Protein AF-U7VBJ6-F1 (afdb_monomer)

InterPro domains:
  IPR001387 Cro/C1-type, helix-turn-helix domain [PF12844] (26-86)
  IPR001387 Cro/C1-type, helix-turn-helix domain [PS50943] (29-84)
  IPR001387 Cro/C1-type, helix-turn-helix domain [SM00530] (28-84)
  IPR001387 Cro/C1-type, helix-turn-helix domain [cd00093] (26-84)
  IPR010982 Lambda repressor-like, DNA-binding domain superfamily [G3DSA:1.10.260.40] (17-87)
  IPR010982 Lambda repressor-like, DNA-binding domain superfamily [SSF47413] (19-86)

Radius of gyration: 24.54 Å; Cα contacts (8 Å, |Δi|>4): 117; chains: 1; bounding box: 56×28×66 Å

Organism: NCBI:txid1319815

Nearest PDB structures (foldseek):
  3zkc-assembly1_B  TM=9.328E-01  e=2.251E-03  Bacillus subtilis subsp. subtilis str. 168
  7t5u-assembly1_A  TM=9.089E-01  e=3.665E-03  Escherichia coli
  3qq6-assembly1_A  TM=9.515E-01  e=5.355E-03  Bacillus subtilis
  1b0n-assembly1_A  TM=5.766E-01  e=1.422E-04  Bacillus subtilis
  2bno-assembly1_A-2  TM=7.715E-01  e=1.670E-02  Streptomyces wedmorensis

Secondary structure (DSSP, 8-state):
--HHHHHHHHHHHHT---HHHHHHHHHHHHHHHHHTT--HHHHHHHHT--HHHHHHHHTT--SS--HHHHHHHHHHTTS-HHHHHHHTTSS-GGGG-GGGS---S----HHHHHHHHHHH-TT--HHHHHHHHHHHHT--HHHHHHHHHHHHHHHH--

Foldseek 3Di:
DDPVVVVVVVLVVVQWFDQQLLQVLLCVLVVLCVVVVHDLVRLCVQLVHPSVCNVCSNRSNPGHDDLSSLCSSCVVSVHDSVVSCCSRVVDDPLNVPPVPPPCPVPPQDLVRVLVVCCVVPVPQDPVNSVVVVVCVVVDDPVVVVVVVVVVVVVVVPD

pLDDT: mean 79.39, std 17.39, range [44.38, 98.31]

Solvent-accessible surface area (backbone atoms only — not comparable to full-atom values): 9123 Å² total; per-residue (Å²): 133,56,70,69,61,51,52,52,54,54,27,57,77,68,62,37,44,55,64,68,35,26,39,53,46,6,51,52,53,49,51,49,37,56,77,67,76,48,51,72,63,58,52,17,61,76,51,72,45,58,54,68,57,53,49,28,37,46,67,25,68,45,49,65,75,56,69,72,58,47,46,40,46,19,62,74,64,73,46,66,42,64,62,61,30,38,48,56,69,74,38,56,80,64,73,71,40,82,87,50,58,74,74,76,65,70,83,63,51,72,71,51,50,48,53,52,50,41,72,78,36,89,82,62,50,72,67,58,53,51,51,50,52,58,51,56,79,73,50,57,80,74,55,52,58,55,48,52,53,50,52,52,52,60,66,68,70,116

Sequence (158 aa):
MNLKKYEELVYEQNFETPQENRIELGNYIKKLRISQDISLTQLADLAKINISDLHKIEHGTKIKINPFQLKKLAKLLNVDYKSLYRIVNFLDEEDFNNDNLISVEKLYTANEVEKILSSFYLKITPENIKLLLHVLDNSSERTLDELFSFLQYLKTKK

Mean predicted aligned error: 15.1 Å

Structure (mmCIF, N/CA/C/O backbone):
data_AF-U7VBJ6-F1
#
_entry.id   AF-U7VBJ6-F1
#
loop_
_atom_site.group_PDB
_atom_site.id
_atom_site.type_symbol
_atom_site.label_atom_id
_atom_site.label_alt_id
_atom_site.label_comp_id
_atom_site.label_asym_id
_atom_site.label_entity_id
_atom_site.label_seq_id
_atom_site.pdbx_PDB_ins_code
_atom_site.Cartn_x
_atom_site.Cartn_y
_atom_site.Cartn_z
_atom_site.occupancy
_atom_site.B_iso_or_equiv
_atom_site.auth_seq_id
_atom_site.auth_comp_id
_atom_site.auth_asym_id
_atom_site.auth_atom_id
_atom_site.pdbx_PDB_model_num
ATOM 1 N N . MET A 1 1 ? 27.565 4.095 11.863 1.00 58.03 1 MET A N 1
ATOM 2 C CA . MET A 1 1 ? 26.378 3.982 10.986 1.00 58.03 1 MET A CA 1
ATOM 3 C C . MET A 1 1 ? 26.873 3.563 9.608 1.00 58.03 1 MET A C 1
ATOM 5 O O . MET A 1 1 ? 27.838 4.159 9.154 1.00 58.03 1 MET A O 1
ATOM 9 N N . ASN A 1 2 ? 26.333 2.497 9.008 1.00 85.50 2 ASN A N 1
ATOM 10 C CA . ASN A 1 2 ? 26.719 2.072 7.650 1.00 85.50 2 ASN A CA 1
ATOM 11 C C . ASN A 1 2 ? 26.112 3.048 6.619 1.00 85.50 2 ASN A C 1
ATOM 13 O O . ASN A 1 2 ? 25.044 3.599 6.885 1.00 85.50 2 ASN A O 1
ATOM 17 N N . LEU A 1 3 ? 26.780 3.242 5.477 1.00 78.06 3 LEU A N 1
ATOM 18 C CA . LEU A 1 3 ? 26.312 4.015 4.322 1.00 78.06 3 LEU A CA 1
ATOM 19 C C . LEU A 1 3 ? 24.842 3.730 3.976 1.00 78.06 3 LEU A C 1
ATOM 21 O O . LEU A 1 3 ? 24.067 4.671 3.871 1.00 78.06 3 LEU A O 1
ATOM 25 N N . LYS A 1 4 ? 24.431 2.455 3.942 1.00 76.81 4 LYS A N 1
ATOM 26 C CA . LYS A 1 4 ? 23.035 2.074 3.661 1.00 76.81 4 LYS A CA 1
ATOM 27 C C . LYS A 1 4 ? 22.043 2.680 4.664 1.00 76.81 4 LYS A C 1
ATOM 29 O O . LYS A 1 4 ? 21.037 3.261 4.282 1.00 76.81 4 LYS A O 1
ATOM 34 N N . LYS A 1 5 ? 22.384 2.632 5.955 1.00 73.62 5 LYS A N 1
ATOM 35 C CA . LYS A 1 5 ? 21.557 3.196 7.033 1.00 73.62 5 LYS A CA 1
ATOM 36 C C . LYS A 1 5 ? 21.500 4.728 6.977 1.00 73.62 5 LYS A C 1
ATOM 38 O O . LYS A 1 5 ? 20.527 5.327 7.416 1.00 73.62 5 LYS A O 1
ATOM 43 N N . TYR A 1 6 ? 22.553 5.373 6.471 1.00 76.44 6 TYR A N 1
ATOM 44 C CA . TYR A 1 6 ? 22.562 6.819 6.240 1.00 76.44 6 TYR A CA 1
ATOM 45 C C . TYR A 1 6 ? 21.680 7.212 5.054 1.00 76.44 6 TYR A C 1
ATOM 47 O O . TYR A 1 6 ? 20.920 8.167 5.166 1.00 76.44 6 TYR A O 1
ATOM 55 N N . GLU A 1 7 ? 21.733 6.457 3.959 1.00 75.62 7 GLU A N 1
ATOM 56 C CA . GLU A 1 7 ? 20.861 6.671 2.802 1.00 75.62 7 GLU A CA 1
ATOM 57 C C . GLU A 1 7 ? 19.382 6.512 3.176 1.00 75.62 7 GLU A C 1
ATOM 59 O O . GLU A 1 7 ? 18.590 7.404 2.883 1.00 75.62 7 GLU A O 1
ATOM 64 N N . GLU A 1 8 ? 19.021 5.443 3.894 1.00 79.25 8 GLU A N 1
ATOM 65 C CA . GLU A 1 8 ? 17.661 5.220 4.415 1.00 79.25 8 GLU A CA 1
ATOM 66 C C . GLU A 1 8 ? 17.165 6.414 5.249 1.00 79.25 8 GLU A C 1
ATOM 68 O O . GLU A 1 8 ? 16.097 6.962 4.974 1.00 79.25 8 GLU A O 1
ATOM 73 N N . LEU A 1 9 ? 17.987 6.901 6.184 1.00 75.81 9 LEU A N 1
ATOM 74 C CA . LEU A 1 9 ? 17.661 8.056 7.027 1.00 75.81 9 LEU A CA 1
ATOM 75 C C . LEU A 1 9 ? 17.435 9.346 6.213 1.00 75.81 9 LEU A C 1
ATOM 77 O O . LEU A 1 9 ? 16.585 10.165 6.564 1.00 75.81 9 LEU A O 1
ATOM 81 N N . VAL A 1 10 ? 18.185 9.547 5.125 1.00 79.00 10 VAL A N 1
ATOM 82 C CA . VAL A 1 10 ? 17.997 10.696 4.224 1.00 79.00 10 VAL A CA 1
ATOM 83 C C . VAL A 1 10 ? 16.675 10.582 3.459 1.00 79.00 10 VAL A C 1
ATOM 85 O O . VAL A 1 10 ? 15.973 11.584 3.309 1.00 79.00 10 VAL A O 1
ATOM 88 N N . TYR A 1 11 ? 16.308 9.387 2.995 1.00 83.81 11 TYR A N 1
ATOM 89 C CA . TYR A 1 11 ? 15.036 9.163 2.304 1.00 83.81 11 TYR A CA 1
ATOM 90 C C . TYR A 1 11 ? 13.835 9.391 3.230 1.00 83.81 11 TYR A C 1
ATOM 92 O O . TYR A 1 11 ? 12.908 10.111 2.853 1.00 83.81 11 TYR A O 1
ATOM 100 N N . GLU A 1 12 ? 13.882 8.872 4.460 1.00 78.06 12 GLU A N 1
ATOM 101 C CA . GLU A 1 12 ? 12.828 9.067 5.464 1.00 78.06 12 GLU A CA 1
ATOM 102 C C . GLU A 1 12 ? 12.591 10.548 5.772 1.00 78.06 12 GLU A C 1
ATOM 104 O O . GLU A 1 12 ? 11.454 11.020 5.712 1.00 78.06 12 GLU A O 1
ATOM 109 N N . GLN A 1 13 ? 13.658 11.316 6.019 1.00 83.06 13 GLN A N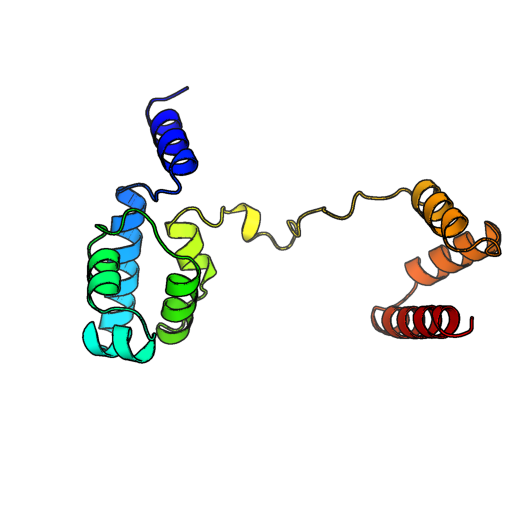 1
ATOM 110 C CA . GLN A 1 13 ? 13.546 12.751 6.315 1.00 83.06 13 GLN A CA 1
ATOM 111 C C . GLN A 1 13 ? 12.935 13.556 5.164 1.00 83.06 13 GLN A C 1
ATOM 113 O O . GLN A 1 13 ? 12.256 14.558 5.393 1.00 83.06 13 GLN A O 1
ATOM 118 N N . ASN A 1 14 ? 13.154 13.120 3.923 1.00 85.69 14 ASN A N 1
ATOM 119 C CA . ASN A 1 14 ? 12.623 13.784 2.737 1.00 85.69 14 ASN A CA 1
ATOM 120 C C . ASN A 1 14 ? 11.241 13.255 2.306 1.00 85.69 14 ASN A C 1
ATOM 122 O O . ASN A 1 14 ? 10.648 13.796 1.359 1.00 85.69 14 ASN A O 1
ATOM 126 N N . PHE A 1 15 ? 10.699 12.255 3.013 1.00 87.12 15 PHE A N 1
ATOM 127 C CA . PHE A 1 15 ? 9.482 11.517 2.654 1.00 87.12 15 PHE A CA 1
ATOM 128 C C . PHE A 1 15 ? 9.574 10.895 1.256 1.00 87.12 15 PHE A C 1
ATOM 130 O O . PHE A 1 15 ? 8.658 11.002 0.433 1.00 87.12 15 PHE A O 1
ATOM 137 N N . GLU A 1 16 ? 10.727 10.306 0.962 1.00 92.00 16 GLU A N 1
ATOM 138 C CA . GLU A 1 16 ? 11.054 9.705 -0.320 1.00 92.00 16 GLU A CA 1
ATOM 139 C C . GLU A 1 16 ? 11.177 8.192 -0.186 1.00 92.00 16 GLU A C 1
ATOM 141 O O . GLU A 1 16 ? 11.608 7.668 0.834 1.00 92.00 16 GLU A O 1
ATOM 146 N N . THR A 1 17 ? 10.810 7.476 -1.242 1.00 91.94 17 THR A N 1
ATOM 147 C CA . THR A 1 17 ? 10.986 6.024 -1.299 1.00 91.94 17 THR A CA 1
ATOM 148 C C . THR A 1 17 ? 12.322 5.714 -1.974 1.00 91.94 17 THR A C 1
ATOM 150 O O . THR A 1 17 ? 12.541 6.256 -3.060 1.00 91.94 17 THR A O 1
ATOM 153 N N . PRO A 1 18 ? 13.200 4.850 -1.430 1.00 92.94 18 PRO A N 1
ATOM 154 C CA . PRO A 1 18 ? 14.473 4.498 -2.064 1.00 92.94 18 PRO A CA 1
ATOM 155 C C . PRO A 1 18 ? 14.300 3.944 -3.485 1.00 92.94 18 PRO A C 1
ATOM 157 O O . PRO A 1 18 ? 13.289 3.321 -3.807 1.00 92.94 18 PRO A O 1
ATOM 160 N N . GLN A 1 19 ? 15.284 4.160 -4.362 1.00 92.56 19 GLN A N 1
ATOM 161 C CA . GLN A 1 19 ? 15.167 3.783 -5.779 1.00 92.56 19 GLN A CA 1
ATOM 162 C C . GLN A 1 19 ? 14.869 2.295 -5.997 1.00 92.56 19 GLN A C 1
ATOM 164 O O . GLN A 1 19 ? 14.049 1.972 -6.856 1.00 92.56 19 GLN A O 1
ATOM 169 N N . GLU A 1 20 ? 15.516 1.416 -5.235 1.00 94.44 20 GLU A N 1
ATOM 170 C CA . GLU A 1 20 ? 15.317 -0.035 -5.305 1.00 94.44 20 GLU A CA 1
ATOM 171 C C . GLU A 1 20 ? 13.843 -0.398 -5.066 1.00 94.44 20 GLU A C 1
ATOM 173 O O . GLU A 1 20 ? 13.197 -0.967 -5.946 1.00 94.44 20 GLU A O 1
ATOM 178 N N . ASN A 1 21 ? 13.277 0.081 -3.958 1.00 95.56 21 ASN A N 1
ATOM 179 C CA . ASN A 1 21 ? 11.872 -0.084 -3.585 1.00 95.56 21 ASN A CA 1
ATOM 180 C C . ASN A 1 21 ? 10.905 0.475 -4.644 1.00 95.56 21 ASN A C 1
ATOM 182 O O . ASN A 1 21 ? 9.873 -0.126 -4.944 1.00 95.56 21 ASN A O 1
ATOM 186 N N . ARG A 1 22 ? 11.228 1.623 -5.260 1.00 96.31 22 ARG A N 1
ATOM 187 C CA . ARG A 1 22 ? 10.398 2.201 -6.336 1.00 96.31 22 ARG A CA 1
ATOM 188 C C . ARG A 1 22 ? 10.364 1.310 -7.577 1.00 96.31 22 ARG A C 1
ATOM 190 O O . ARG A 1 22 ? 9.307 1.162 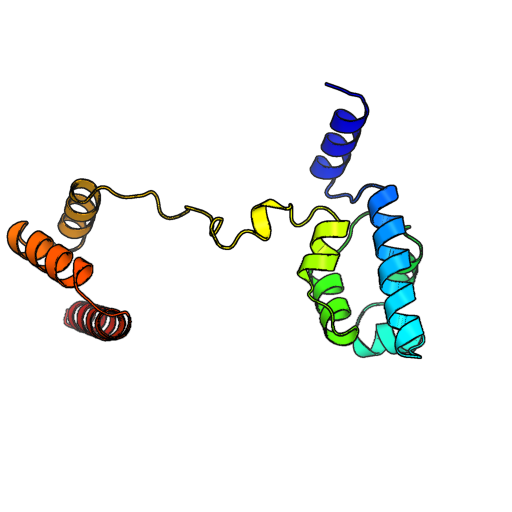-8.191 1.00 96.31 22 ARG A O 1
ATOM 197 N N . ILE A 1 23 ? 11.509 0.747 -7.964 1.00 97.38 23 ILE A N 1
ATOM 198 C CA . ILE A 1 23 ? 11.620 -0.164 -9.112 1.00 97.38 23 ILE A CA 1
ATOM 199 C C . ILE A 1 23 ? 10.885 -1.472 -8.814 1.00 97.38 23 ILE A C 1
ATOM 201 O O . ILE A 1 23 ? 10.129 -1.956 -9.659 1.00 97.38 23 ILE A O 1
ATOM 205 N N . GLU A 1 24 ? 11.066 -2.021 -7.613 1.00 97.88 24 GLU A N 1
ATOM 206 C CA . GLU A 1 24 ? 10.371 -3.225 -7.162 1.00 97.88 24 GLU A CA 1
ATOM 207 C C . GLU A 1 24 ? 8.850 -3.040 -7.207 1.00 97.88 24 GLU A C 1
ATOM 209 O O . GLU A 1 24 ? 8.149 -3.835 -7.842 1.00 97.88 24 GLU A O 1
ATOM 214 N N . LEU A 1 25 ? 8.341 -1.945 -6.629 1.00 97.94 25 LEU A N 1
ATOM 215 C CA . LEU A 1 25 ? 6.918 -1.616 -6.655 1.00 97.94 25 LEU A CA 1
ATOM 216 C C . LEU A 1 25 ? 6.395 -1.520 -8.091 1.00 97.94 25 LEU A C 1
ATOM 218 O O . LEU A 1 25 ? 5.348 -2.088 -8.412 1.00 97.94 25 LEU A O 1
ATOM 222 N N . GLY A 1 26 ? 7.107 -0.788 -8.952 1.00 97.75 26 GLY A N 1
ATOM 223 C CA . GLY A 1 26 ? 6.693 -0.569 -10.332 1.00 97.75 26 GLY A CA 1
ATOM 224 C C . GLY A 1 26 ? 6.580 -1.87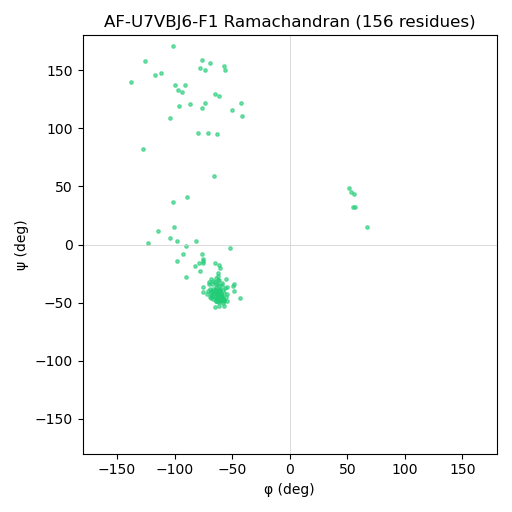3 -11.120 1.00 97.75 26 GLY A C 1
ATOM 225 O O . GLY A 1 26 ? 5.561 -2.124 -11.769 1.00 97.75 26 GLY A O 1
ATOM 226 N N . ASN A 1 27 ? 7.576 -2.751 -10.981 1.00 98.31 27 ASN A N 1
ATOM 227 C CA . ASN A 1 27 ? 7.574 -4.082 -11.586 1.00 98.31 27 ASN A CA 1
ATOM 228 C C . ASN A 1 27 ? 6.435 -4.957 -11.052 1.00 98.31 27 ASN A C 1
ATOM 230 O O . ASN A 1 27 ? 5.776 -5.652 -11.831 1.00 98.31 27 ASN A O 1
ATOM 234 N N . TYR A 1 28 ? 6.179 -4.910 -9.744 1.00 98.19 28 TYR A N 1
ATOM 235 C CA . TYR A 1 28 ? 5.116 -5.683 -9.111 1.00 98.19 28 TYR A CA 1
ATOM 236 C C . TYR A 1 28 ? 3.724 -5.262 -9.606 1.00 98.19 28 TYR A C 1
ATOM 238 O O . TYR A 1 28 ? 2.948 -6.105 -10.062 1.00 98.19 28 TYR A O 1
ATOM 246 N N . ILE A 1 29 ? 3.433 -3.956 -9.618 1.00 97.75 29 ILE A N 1
ATOM 247 C CA . ILE A 1 29 ? 2.171 -3.400 -10.137 1.00 97.75 29 ILE A CA 1
ATOM 248 C C . ILE A 1 29 ? 1.995 -3.748 -11.617 1.00 97.75 29 ILE A C 1
ATOM 250 O O . ILE A 1 29 ? 0.936 -4.233 -12.017 1.00 97.75 29 ILE A O 1
ATOM 254 N N . LYS A 1 30 ? 3.046 -3.561 -12.424 1.00 98.06 30 LYS A N 1
ATOM 255 C CA . LYS A 1 30 ? 3.025 -3.873 -13.856 1.00 98.06 30 LYS A CA 1
ATOM 256 C C . LYS A 1 30 ? 2.728 -5.350 -14.110 1.00 98.06 30 LYS A C 1
ATOM 258 O O . LYS A 1 30 ? 1.922 -5.666 -14.983 1.00 98.06 30 LYS A O 1
ATOM 263 N N . LYS A 1 31 ? 3.339 -6.253 -13.337 1.00 97.94 31 LYS A N 1
ATOM 264 C CA . LYS A 1 31 ? 3.091 -7.699 -13.418 1.00 97.94 31 LYS A CA 1
ATOM 265 C C . LYS A 1 31 ? 1.627 -8.031 -13.127 1.00 97.94 31 LYS A C 1
ATOM 267 O O . LYS A 1 31 ? 1.013 -8.745 -13.916 1.00 97.94 31 LYS A O 1
ATOM 272 N N . LEU A 1 32 ? 1.065 -7.499 -12.038 1.00 96.69 32 LEU A N 1
ATOM 273 C CA . LEU A 1 32 ? -0.343 -7.715 -11.681 1.00 96.69 32 LEU A CA 1
ATOM 274 C C . LEU A 1 32 ? -1.282 -7.188 -12.768 1.00 96.69 32 LEU A C 1
ATOM 276 O O . LEU A 1 32 ? -2.184 -7.896 -13.206 1.00 96.69 32 LEU A O 1
ATOM 280 N N . ARG A 1 33 ? -1.026 -5.975 -13.262 1.00 97.12 33 ARG A N 1
ATOM 281 C CA . ARG A 1 33 ? -1.832 -5.359 -14.315 1.00 97.12 33 ARG A CA 1
ATOM 282 C C . ARG A 1 33 ? -1.845 -6.201 -15.597 1.00 97.12 33 ARG A C 1
ATOM 284 O O . ARG A 1 33 ? -2.912 -6.441 -16.154 1.00 97.12 33 ARG A O 1
ATOM 291 N N . ILE A 1 34 ? -0.674 -6.658 -16.051 1.00 97.44 34 ILE A N 1
ATOM 292 C CA . ILE A 1 34 ? -0.554 -7.514 -17.243 1.00 97.44 34 ILE A CA 1
ATOM 293 C C . ILE A 1 34 ? -1.255 -8.858 -17.018 1.00 97.44 34 ILE A C 1
ATOM 295 O O . ILE A 1 34 ? -1.923 -9.338 -17.921 1.00 97.44 34 ILE A O 1
ATOM 299 N N . SER A 1 35 ? -1.177 -9.438 -15.815 1.00 96.69 35 SER A N 1
ATOM 300 C CA . SER A 1 35 ? -1.868 -10.702 -15.502 1.00 96.69 35 SER A CA 1
ATOM 301 C C . SER A 1 35 ? -3.399 -10.616 -15.532 1.00 96.69 35 SER A C 1
ATOM 303 O O . SER A 1 35 ? -4.063 -11.646 -15.567 1.00 96.69 35 SER A O 1
ATOM 305 N N . GLN A 1 36 ? -3.952 -9.401 -15.514 1.00 95.38 36 GLN A N 1
ATOM 306 C CA . GLN A 1 36 ? -5.387 -9.130 -15.614 1.00 95.38 36 GLN A CA 1
ATOM 307 C C . GLN A 1 36 ? -5.797 -8.607 -17.002 1.00 95.38 36 GLN A C 1
ATOM 309 O O . GLN A 1 36 ? -6.941 -8.198 -17.173 1.00 95.38 36 GLN A O 1
ATOM 314 N N . ASP A 1 37 ? -4.875 -8.572 -17.975 1.00 96.69 37 ASP A N 1
ATOM 315 C CA . ASP A 1 37 ? -5.082 -8.012 -19.320 1.00 96.69 37 ASP A CA 1
ATOM 316 C C . ASP A 1 37 ? -5.567 -6.547 -19.331 1.00 96.69 37 ASP A C 1
ATOM 318 O O . ASP A 1 37 ? -6.279 -6.096 -20.230 1.00 96.69 37 ASP A O 1
ATOM 322 N N . ILE A 1 38 ? -5.145 -5.758 -18.336 1.00 96.00 38 ILE A N 1
ATOM 323 C CA . ILE A 1 38 ? -5.510 -4.341 -18.213 1.00 96.00 38 ILE A CA 1
ATOM 324 C C . ILE A 1 38 ? -4.388 -3.463 -18.794 1.00 96.00 38 ILE A C 1
ATOM 326 O O . ILE A 1 38 ? -3.201 -3.622 -18.496 1.00 96.00 38 ILE A O 1
ATOM 330 N N . SER A 1 39 ? -4.729 -2.476 -19.620 1.00 97.38 39 SER A N 1
ATOM 331 C CA . SER A 1 39 ? -3.763 -1.476 -20.096 1.00 97.38 39 SER A CA 1
ATOM 332 C C . SER A 1 39 ? -3.449 -0.430 -19.020 1.00 97.38 39 SER A C 1
ATOM 334 O O . SER A 1 39 ? -4.228 -0.205 -18.094 1.00 97.38 39 SER A O 1
ATOM 336 N N . LEU A 1 40 ? -2.308 0.256 -19.142 1.00 97.44 40 LEU A N 1
ATOM 337 C CA . LEU A 1 40 ? -1.935 1.333 -18.215 1.00 97.44 40 LEU A CA 1
ATOM 338 C C . LEU A 1 40 ? -3.036 2.408 -18.126 1.00 97.44 40 LEU A C 1
ATOM 340 O O . LEU A 1 40 ? -3.390 2.842 -17.033 1.00 97.44 40 LEU A O 1
ATOM 344 N N . THR A 1 41 ? -3.608 2.787 -19.274 1.00 97.69 41 THR A N 1
ATOM 345 C CA . THR A 1 41 ? -4.697 3.769 -19.378 1.00 97.69 41 THR A CA 1
ATOM 346 C C . THR A 1 41 ? -5.948 3.302 -18.650 1.00 97.69 41 THR A C 1
ATOM 348 O O . THR A 1 41 ? -6.460 4.019 -17.797 1.00 97.69 41 THR A O 1
ATOM 351 N N . GLN A 1 42 ? -6.377 2.061 -18.896 1.00 97.69 42 GLN A N 1
ATOM 352 C CA . GLN A 1 42 ? -7.543 1.488 -18.221 1.00 97.69 42 GLN A CA 1
ATOM 353 C C . GLN A 1 42 ? -7.357 1.440 -16.701 1.00 97.69 42 GLN A C 1
ATOM 355 O O . GLN A 1 42 ? -8.271 1.803 -15.965 1.00 97.69 42 GLN A O 1
ATOM 360 N N . LEU A 1 43 ? -6.177 1.037 -16.213 1.00 97.56 43 LEU A N 1
ATOM 361 C CA . LEU A 1 43 ? -5.914 1.006 -14.774 1.00 97.56 43 LEU A CA 1
ATOM 362 C C . LEU A 1 43 ? -5.948 2.415 -14.163 1.00 97.56 43 LEU A C 1
ATOM 364 O O . LEU A 1 43 ? -6.525 2.595 -13.091 1.00 97.56 43 LEU A O 1
ATOM 368 N N . ALA A 1 44 ? -5.366 3.411 -14.835 1.00 97.62 44 ALA A N 1
ATOM 369 C CA . ALA A 1 44 ? -5.390 4.800 -14.376 1.00 97.62 44 ALA A CA 1
ATOM 370 C C . ALA A 1 44 ? -6.823 5.347 -14.276 1.00 97.62 44 ALA A C 1
ATOM 372 O O . ALA A 1 44 ? -7.185 5.930 -13.249 1.00 97.62 44 ALA A O 1
ATOM 373 N N . ASP A 1 45 ? -7.645 5.093 -15.296 1.00 97.56 45 ASP A N 1
ATOM 374 C CA . ASP A 1 45 ? -9.041 5.530 -15.351 1.00 97.56 45 ASP A CA 1
ATOM 375 C C . ASP A 1 45 ? -9.878 4.869 -14.247 1.00 97.56 45 ASP A C 1
ATOM 377 O O . ASP A 1 45 ? -10.559 5.557 -13.479 1.00 97.56 45 ASP A O 1
ATOM 381 N N . LEU A 1 46 ? -9.763 3.544 -14.093 1.00 95.75 46 LEU A N 1
ATOM 382 C CA . LEU A 1 46 ? -10.450 2.785 -13.042 1.00 95.75 46 LEU A CA 1
ATOM 383 C C . LEU A 1 46 ? -10.023 3.242 -11.641 1.00 95.75 46 LEU A C 1
ATOM 385 O O . LEU A 1 46 ? -10.860 3.404 -10.748 1.00 95.75 46 LEU A O 1
ATOM 389 N N . ALA A 1 47 ? -8.725 3.485 -11.442 1.00 94.94 47 ALA A N 1
ATOM 390 C CA . ALA A 1 47 ? -8.180 3.943 -10.168 1.00 94.94 47 ALA A CA 1
ATOM 391 C C . ALA A 1 47 ? -8.475 5.423 -9.895 1.00 94.94 47 ALA A C 1
ATOM 393 O O . ALA A 1 47 ? -8.280 5.888 -8.768 1.00 94.94 47 ALA A O 1
ATOM 394 N N . LYS A 1 48 ? -8.943 6.178 -10.898 1.00 96.19 48 LYS A N 1
ATOM 395 C CA . LYS A 1 48 ? -9.043 7.642 -10.852 1.00 96.19 48 LYS A CA 1
ATOM 396 C C . LYS A 1 48 ? -7.708 8.262 -10.421 1.00 96.19 48 LYS A C 1
ATOM 398 O O . LYS A 1 48 ? -7.651 9.059 -9.479 1.00 96.19 48 LYS A O 1
ATOM 403 N N . ILE A 1 49 ? -6.628 7.819 -11.062 1.00 95.56 49 ILE A N 1
ATOM 404 C CA . ILE A 1 49 ? -5.256 8.299 -10.870 1.00 95.56 49 ILE A CA 1
ATOM 405 C C . ILE A 1 49 ? -4.784 8.907 -12.189 1.00 95.56 49 ILE A C 1
ATOM 407 O O . ILE A 1 49 ? -5.145 8.441 -13.263 1.00 95.56 49 ILE A O 1
ATOM 411 N N . ASN A 1 50 ? -3.963 9.955 -12.119 1.00 96.25 50 ASN A N 1
ATOM 412 C CA . ASN A 1 50 ? -3.364 10.529 -13.315 1.00 96.25 50 ASN A CA 1
ATOM 413 C C . ASN A 1 50 ? -2.484 9.481 -14.027 1.00 96.25 50 ASN A C 1
ATOM 415 O O . ASN A 1 50 ? -1.589 8.898 -13.413 1.00 96.25 50 ASN A O 1
ATOM 419 N N . ILE A 1 51 ? -2.703 9.281 -15.328 1.00 97.19 51 ILE A N 1
ATOM 420 C CA . ILE A 1 51 ? -1.942 8.332 -16.155 1.00 97.19 51 ILE A CA 1
ATOM 421 C C . ILE A 1 51 ? -0.423 8.565 -16.095 1.00 97.19 51 ILE A C 1
ATOM 423 O O . ILE A 1 51 ? 0.348 7.610 -16.045 1.00 97.19 51 ILE A O 1
ATOM 427 N N . SER A 1 52 ? 0.017 9.825 -16.025 1.00 96.94 52 SER A N 1
ATOM 428 C CA . SER A 1 52 ? 1.427 10.203 -15.881 1.00 96.94 52 SER A CA 1
ATOM 429 C C . SER A 1 52 ? 1.995 9.784 -14.526 1.00 96.94 52 SER A C 1
ATOM 431 O O . SER A 1 52 ? 3.137 9.332 -14.451 1.00 96.94 52 SER A O 1
ATOM 433 N N . ASP A 1 53 ? 1.209 9.891 -13.452 1.00 96.38 53 ASP A N 1
ATOM 434 C CA . ASP A 1 53 ? 1.634 9.417 -12.133 1.00 96.38 53 ASP A CA 1
ATOM 435 C C . ASP A 1 53 ? 1.738 7.892 -12.108 1.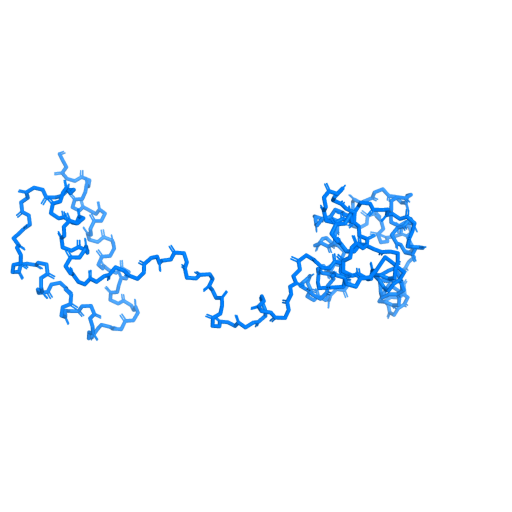00 96.38 53 ASP A C 1
ATOM 437 O O . ASP A 1 53 ? 2.758 7.373 -11.660 1.00 96.38 53 ASP A O 1
ATOM 441 N N . LEU A 1 54 ? 0.742 7.173 -12.641 1.00 97.56 54 LEU A N 1
ATOM 442 C CA . LEU A 1 54 ? 0.797 5.711 -12.726 1.00 97.56 54 LEU A CA 1
ATOM 443 C C . LEU A 1 54 ? 1.977 5.241 -13.587 1.00 97.56 54 LEU A C 1
ATOM 445 O O . LEU A 1 54 ? 2.688 4.316 -13.202 1.00 97.56 54 LEU A O 1
ATOM 449 N N . HIS A 1 55 ? 2.249 5.924 -14.702 1.00 98.00 55 HIS A N 1
ATOM 450 C CA . HIS A 1 55 ? 3.430 5.668 -15.520 1.00 98.00 55 HIS A CA 1
ATOM 451 C C . HIS A 1 55 ? 4.721 5.821 -14.707 1.00 98.00 55 HIS A C 1
ATOM 453 O O . HIS A 1 55 ? 5.587 4.951 -14.754 1.00 98.00 55 HIS A O 1
ATOM 459 N N . LYS A 1 56 ? 4.870 6.911 -13.944 1.00 97.75 56 LYS A N 1
ATOM 460 C CA . LYS A 1 56 ? 6.056 7.132 -13.100 1.00 97.75 56 LYS A CA 1
ATOM 461 C C . LYS A 1 56 ? 6.189 6.086 -11.994 1.00 97.75 56 LYS A C 1
ATOM 463 O O . LYS A 1 56 ? 7.313 5.720 -11.658 1.00 97.75 56 LYS A O 1
ATOM 468 N N . ILE A 1 57 ? 5.071 5.605 -11.449 1.00 97.62 57 ILE A N 1
ATOM 469 C CA . ILE A 1 57 ? 5.045 4.514 -10.467 1.00 97.62 57 ILE A CA 1
ATOM 470 C C . ILE A 1 57 ? 5.538 3.212 -11.111 1.00 97.62 57 ILE A C 1
ATOM 472 O O . ILE A 1 57 ? 6.501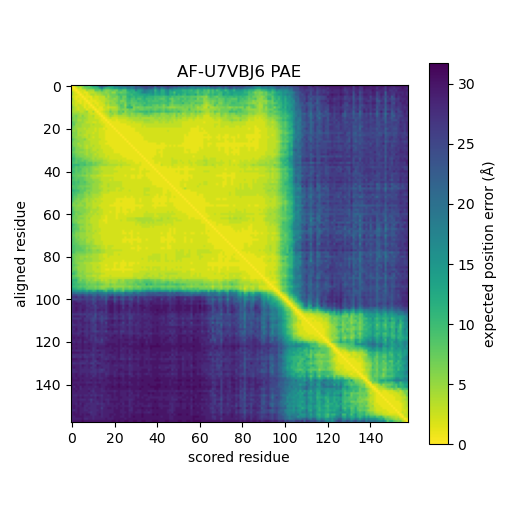 2.639 -10.615 1.00 97.62 57 ILE A O 1
ATOM 476 N N . GLU A 1 58 ? 4.965 2.780 -12.244 1.00 97.38 58 GLU A N 1
ATOM 477 C CA . GLU A 1 58 ? 5.375 1.531 -12.918 1.00 97.38 58 GLU A CA 1
ATOM 478 C C . GLU A 1 58 ? 6.834 1.540 -13.400 1.00 97.38 58 GLU A C 1
ATOM 480 O O . GLU A 1 58 ? 7.443 0.480 -13.524 1.00 97.38 58 GLU A O 1
ATOM 485 N N . HIS A 1 59 ? 7.410 2.720 -13.644 1.00 97.31 59 HIS A N 1
ATOM 486 C CA . HIS A 1 59 ? 8.812 2.880 -14.046 1.00 97.31 59 HIS A CA 1
ATOM 487 C C . HIS A 1 59 ? 9.757 3.226 -12.880 1.00 97.31 59 HIS A C 1
ATOM 489 O O . HIS A 1 59 ? 10.935 3.487 -13.115 1.00 97.31 59 HIS A O 1
ATOM 495 N N . GLY A 1 60 ? 9.268 3.290 -11.637 1.00 96.44 60 GLY A N 1
ATOM 496 C CA . GLY A 1 60 ? 10.091 3.581 -10.455 1.00 96.44 60 GLY A CA 1
ATOM 497 C C . GLY A 1 60 ? 10.673 5.004 -10.386 1.00 96.44 60 GLY A C 1
ATOM 498 O O . GLY A 1 60 ? 11.582 5.272 -9.597 1.00 96.44 60 GLY A O 1
ATOM 499 N N . THR A 1 61 ? 10.158 5.939 -11.191 1.00 96.56 61 THR A N 1
ATOM 500 C CA . THR A 1 61 ? 10.623 7.340 -11.245 1.00 96.56 61 THR A CA 1
ATOM 501 C C . THR A 1 61 ? 9.841 8.270 -10.315 1.00 96.56 61 THR A C 1
ATOM 503 O O . THR A 1 61 ? 10.212 9.429 -10.126 1.00 96.56 61 THR A O 1
ATOM 506 N N . LYS A 1 62 ? 8.758 7.783 -9.697 1.00 95.69 62 LYS A N 1
ATOM 507 C CA . LYS A 1 62 ? 7.981 8.540 -8.709 1.00 95.69 62 LYS A CA 1
ATOM 508 C C . LYS A 1 62 ? 8.667 8.513 -7.338 1.00 95.69 62 LYS A C 1
ATOM 510 O O . LYS A 1 62 ? 8.456 7.590 -6.567 1.00 95.69 62 LYS A O 1
ATOM 515 N N . ILE A 1 63 ? 9.440 9.554 -7.029 1.00 94.12 63 ILE A N 1
ATOM 516 C CA . ILE A 1 63 ? 10.211 9.664 -5.774 1.00 94.12 63 ILE A CA 1
ATOM 517 C C . ILE A 1 63 ? 9.312 9.621 -4.525 1.00 94.12 63 ILE A C 1
ATOM 519 O O . ILE A 1 63 ? 9.591 8.877 -3.590 1.00 94.12 63 ILE A O 1
ATOM 523 N N . LYS A 1 64 ? 8.225 10.404 -4.528 1.00 94.19 64 LYS A N 1
ATOM 524 C CA . LYS A 1 64 ? 7.263 10.489 -3.418 1.00 94.19 64 LYS A CA 1
ATOM 525 C C . LYS A 1 64 ? 5.997 9.719 -3.755 1.00 94.19 64 LYS A C 1
ATOM 527 O O . LYS A 1 64 ? 5.224 10.147 -4.620 1.00 94.19 64 LYS A O 1
ATOM 532 N N . ILE A 1 65 ? 5.800 8.590 -3.088 1.00 94.12 65 ILE A N 1
ATOM 533 C CA . ILE A 1 65 ? 4.671 7.694 -3.330 1.00 94.12 65 ILE A CA 1
ATOM 534 C C . ILE A 1 65 ? 3.503 8.071 -2.421 1.00 94.12 65 ILE A C 1
ATOM 536 O O . ILE A 1 65 ? 3.678 8.383 -1.250 1.00 94.12 65 ILE A O 1
ATOM 540 N N . ASN A 1 66 ? 2.291 8.076 -2.974 1.00 94.50 66 ASN A N 1
ATOM 541 C CA . ASN A 1 66 ? 1.087 8.417 -2.227 1.00 94.50 66 ASN A CA 1
ATOM 542 C C . ASN A 1 66 ? 0.388 7.131 -1.728 1.00 94.50 66 ASN A C 1
ATOM 544 O O . ASN A 1 66 ? -0.078 6.346 -2.562 1.00 94.50 66 ASN A O 1
ATOM 548 N N . PRO A 1 67 ? 0.221 6.934 -0.404 1.00 94.62 67 PRO A N 1
ATOM 549 C CA . PRO A 1 67 ? -0.452 5.756 0.150 1.00 94.62 67 PRO A CA 1
ATOM 550 C C . PRO A 1 67 ? -1.877 5.553 -0.391 1.00 94.62 67 PRO A C 1
ATOM 552 O O . PRO A 1 67 ? -2.291 4.434 -0.695 1.00 94.62 67 PRO A O 1
ATOM 555 N N . PHE A 1 68 ? -2.633 6.635 -0.604 1.00 96.12 68 PHE A N 1
ATOM 556 C CA . PHE A 1 68 ? -3.994 6.552 -1.137 1.00 96.12 68 PHE A CA 1
ATOM 557 C C . PHE A 1 68 ? -4.028 6.051 -2.583 1.00 96.12 68 PHE A C 1
ATOM 559 O O . PHE A 1 68 ? -4.985 5.380 -2.971 1.00 96.12 68 PHE A O 1
ATOM 566 N N . GLN A 1 69 ? -2.999 6.353 -3.385 1.00 96.12 69 GLN A N 1
ATOM 567 C CA . GLN A 1 69 ? -2.871 5.805 -4.738 1.00 96.12 69 GLN A CA 1
ATOM 568 C C . GLN A 1 69 ? -2.632 4.294 -4.672 1.00 96.12 69 GLN A C 1
ATOM 570 O O . GLN A 1 69 ? -3.348 3.542 -5.331 1.00 96.12 69 GLN A O 1
ATOM 575 N N . LEU A 1 70 ? -1.711 3.844 -3.814 1.00 96.62 70 LEU A N 1
ATOM 576 C CA . LEU A 1 70 ? -1.430 2.420 -3.617 1.00 96.62 70 LEU A CA 1
ATOM 577 C C . LEU A 1 70 ? -2.665 1.649 -3.141 1.00 96.62 70 LEU A C 1
ATOM 579 O O . LEU A 1 70 ? -2.979 0.604 -3.700 1.00 96.62 70 LEU A O 1
ATOM 583 N N . LYS A 1 71 ? -3.430 2.188 -2.184 1.00 95.44 71 LYS A N 1
ATOM 584 C CA . LYS A 1 71 ? -4.663 1.547 -1.698 1.00 95.44 71 LYS A CA 1
ATOM 585 C C . LYS A 1 71 ? -5.708 1.360 -2.805 1.00 95.44 71 LYS A C 1
ATOM 587 O O . LYS A 1 71 ? -6.376 0.329 -2.858 1.00 95.44 71 LYS A O 1
ATOM 592 N N . LYS A 1 72 ? -5.852 2.341 -3.702 1.00 96.44 72 LYS A N 1
ATOM 593 C CA . LYS A 1 72 ? -6.759 2.239 -4.859 1.00 96.44 72 LYS A CA 1
ATOM 594 C C . LYS A 1 72 ? -6.274 1.202 -5.872 1.00 96.44 72 LYS A C 1
ATOM 596 O O . LYS A 1 72 ? -7.084 0.414 -6.351 1.00 96.44 72 LYS A O 1
ATOM 601 N N . LEU A 1 73 ? -4.973 1.192 -6.170 1.00 96.75 73 LEU A N 1
ATOM 602 C CA . LEU A 1 73 ? -4.366 0.225 -7.086 1.00 96.75 73 LEU A CA 1
ATOM 603 C C . LEU A 1 73 ? -4.488 -1.202 -6.544 1.00 96.75 73 LEU A C 1
ATOM 605 O O . LEU A 1 73 ? -4.948 -2.072 -7.270 1.00 96.75 73 LEU A O 1
ATOM 609 N N . ALA A 1 74 ? -4.182 -1.425 -5.265 1.00 95.69 74 ALA A N 1
ATOM 610 C CA . ALA A 1 74 ? -4.315 -2.725 -4.608 1.00 95.69 74 ALA A CA 1
ATOM 611 C C . ALA A 1 74 ? -5.737 -3.292 -4.720 1.00 95.69 74 ALA A C 1
ATOM 613 O O . ALA A 1 74 ? -5.918 -4.446 -5.101 1.00 95.69 74 ALA A O 1
ATOM 614 N N . LYS A 1 75 ? -6.753 -2.448 -4.482 1.00 93.75 75 LYS A N 1
ATOM 615 C CA . LYS A 1 75 ? -8.163 -2.834 -4.617 1.00 93.75 75 LYS A CA 1
ATOM 616 C C . LYS A 1 75 ? -8.509 -3.305 -6.034 1.00 93.75 75 LYS A C 1
ATOM 618 O O . LYS A 1 75 ? -9.241 -4.276 -6.177 1.00 93.75 75 LYS A O 1
ATOM 623 N N . LEU A 1 76 ? -8.027 -2.613 -7.066 1.00 93.19 76 LEU A N 1
ATOM 624 C CA . LEU A 1 76 ? -8.310 -2.970 -8.463 1.00 93.19 76 LEU A CA 1
ATOM 625 C C . LEU A 1 76 ? -7.511 -4.187 -8.926 1.00 93.19 76 LEU A C 1
ATOM 627 O O . LEU A 1 76 ? -8.034 -5.017 -9.656 1.00 93.19 76 LEU A O 1
ATOM 631 N N . LEU A 1 77 ? -6.272 -4.309 -8.456 1.00 92.12 77 LEU A N 1
ATOM 632 C CA . LEU A 1 77 ? -5.381 -5.427 -8.756 1.00 92.12 77 LEU A CA 1
ATOM 633 C C . LEU A 1 77 ? -5.660 -6.664 -7.885 1.00 92.12 77 LEU A C 1
ATOM 635 O O . LEU A 1 77 ? -4.969 -7.668 -8.028 1.00 92.12 77 LEU A O 1
ATOM 639 N N . ASN A 1 78 ? -6.682 -6.613 -7.026 1.00 91.69 78 ASN A N 1
ATOM 640 C CA . ASN A 1 78 ? -7.113 -7.691 -6.138 1.00 91.69 78 ASN A CA 1
ATOM 641 C C . ASN A 1 78 ? -5.983 -8.259 -5.256 1.00 91.69 78 ASN A C 1
ATOM 643 O O . ASN A 1 78 ? -5.820 -9.472 -5.129 1.00 91.69 78 ASN A O 1
ATOM 647 N N . VAL A 1 79 ? -5.194 -7.365 -4.657 1.00 91.12 79 VAL A N 1
ATOM 648 C CA . VAL A 1 79 ? -4.136 -7.698 -3.692 1.00 91.12 79 VAL A CA 1
ATOM 649 C C . VAL A 1 79 ? -4.332 -6.922 -2.396 1.00 91.12 79 VAL A C 1
ATOM 651 O O . VAL A 1 79 ? -4.969 -5.866 -2.381 1.00 91.12 79 VAL A O 1
ATOM 654 N N . ASP A 1 80 ? -3.763 -7.422 -1.300 1.00 90.50 80 ASP A N 1
ATOM 655 C CA . ASP A 1 80 ? -3.728 -6.662 -0.054 1.00 90.50 80 ASP A CA 1
ATOM 656 C C . ASP A 1 80 ? -2.858 -5.405 -0.235 1.00 90.50 80 ASP A C 1
ATOM 658 O O . ASP A 1 80 ? -1.715 -5.463 -0.698 1.00 90.50 80 ASP A O 1
ATOM 662 N N . TYR A 1 81 ? -3.397 -4.244 0.141 1.00 92.06 81 TYR A N 1
ATOM 663 C CA . TYR A 1 81 ? -2.667 -2.980 0.075 1.00 92.06 81 TYR A CA 1
ATOM 664 C C . TYR A 1 81 ? -1.437 -2.989 0.983 1.00 92.06 81 TYR A C 1
ATOM 666 O O . TYR A 1 81 ? -0.463 -2.300 0.671 1.00 92.06 81 TYR A O 1
ATOM 674 N N . LYS A 1 82 ? -1.456 -3.784 2.063 1.00 91.19 82 LYS A N 1
ATOM 675 C CA . LYS A 1 82 ? -0.307 -3.930 2.954 1.00 91.19 82 LYS A CA 1
ATOM 676 C C . LYS A 1 82 ? 0.923 -4.452 2.210 1.00 91.19 82 LYS A C 1
ATOM 678 O O . LYS A 1 82 ? 2.029 -3.997 2.479 1.00 91.19 82 LYS A O 1
ATOM 683 N N . SER A 1 83 ? 0.746 -5.323 1.212 1.00 91.62 83 SER A N 1
ATOM 684 C CA . SER A 1 83 ? 1.857 -5.814 0.389 1.00 91.62 83 SER A CA 1
ATOM 685 C C . SER A 1 83 ? 2.543 -4.684 -0.381 1.00 91.62 83 SER A C 1
ATOM 687 O O . SER A 1 83 ? 3.768 -4.635 -0.423 1.00 91.62 83 SER A O 1
ATOM 689 N N . LEU A 1 84 ? 1.773 -3.743 -0.943 1.00 94.62 84 LEU A N 1
ATOM 690 C CA . LEU A 1 84 ? 2.339 -2.574 -1.629 1.00 94.62 84 LEU A CA 1
ATOM 691 C C . LEU A 1 84 ? 3.014 -1.614 -0.651 1.00 94.62 84 LEU A C 1
ATOM 693 O O . LEU A 1 84 ? 4.042 -1.032 -0.977 1.00 94.62 84 LEU A O 1
ATOM 697 N N . TYR A 1 85 ? 2.427 -1.445 0.533 1.00 95.06 85 TYR A N 1
ATOM 698 C CA . TYR A 1 85 ? 2.967 -0.577 1.574 1.00 95.06 85 TYR A CA 1
ATOM 699 C C . TYR A 1 85 ? 4.303 -1.102 2.098 1.00 95.06 85 TYR A C 1
ATOM 701 O O . TYR A 1 85 ? 5.227 -0.314 2.266 1.00 95.06 85 TYR A O 1
ATOM 709 N N . ARG A 1 86 ? 4.434 -2.422 2.263 1.00 93.62 86 ARG A N 1
ATOM 710 C CA . ARG A 1 86 ? 5.693 -3.054 2.660 1.00 93.62 86 ARG A CA 1
ATOM 711 C C . ARG A 1 86 ? 6.809 -2.811 1.649 1.00 93.62 86 ARG A C 1
ATOM 713 O O . ARG A 1 86 ? 7.909 -2.457 2.039 1.00 93.62 86 ARG A O 1
ATOM 720 N N . ILE A 1 87 ? 6.518 -2.923 0.349 1.00 94.06 87 ILE A N 1
ATOM 721 C CA . ILE A 1 87 ? 7.524 -2.678 -0.701 1.00 94.06 87 ILE A CA 1
ATOM 722 C C . ILE A 1 87 ? 8.094 -1.257 -0.608 1.00 94.06 87 ILE A C 1
ATOM 724 O O . ILE A 1 87 ? 9.260 -1.050 -0.911 1.00 94.06 87 ILE A O 1
ATOM 728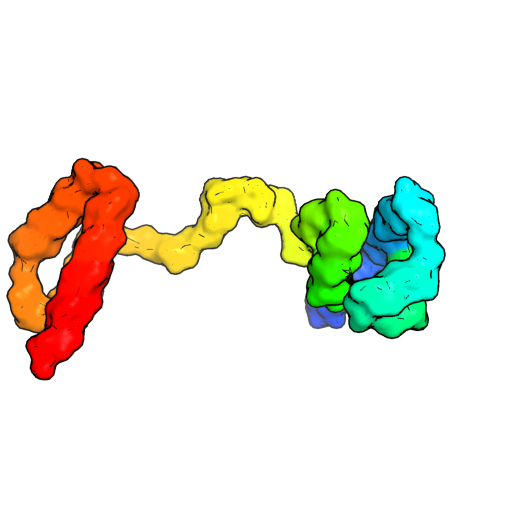 N N . VAL A 1 88 ? 7.301 -0.265 -0.193 1.00 93.94 88 VAL A N 1
ATOM 729 C CA . VAL A 1 88 ? 7.743 1.139 -0.095 1.00 93.94 88 VAL A CA 1
ATOM 730 C C . VAL A 1 88 ? 8.098 1.577 1.326 1.00 93.94 88 VAL A C 1
ATOM 732 O O . VAL A 1 88 ? 8.205 2.780 1.563 1.00 93.94 88 VAL A O 1
ATOM 735 N N . ASN A 1 89 ? 8.269 0.625 2.249 1.00 91.25 89 ASN A N 1
ATOM 736 C CA . ASN A 1 89 ? 8.582 0.850 3.664 1.00 91.25 89 ASN A CA 1
ATOM 737 C C . ASN A 1 89 ? 7.558 1.746 4.391 1.00 91.25 89 ASN A C 1
ATOM 739 O O . ASN A 1 89 ? 7.900 2.519 5.277 1.00 91.25 89 ASN A O 1
ATOM 743 N N . PHE A 1 90 ? 6.284 1.686 3.994 1.00 90.19 90 PHE A N 1
ATOM 744 C CA . PHE A 1 90 ? 5.188 2.255 4.792 1.00 90.19 90 PHE A CA 1
ATOM 745 C C . PHE A 1 90 ? 4.732 1.319 5.903 1.00 90.19 90 PHE A C 1
ATOM 747 O O . PHE A 1 90 ? 4.014 1.763 6.794 1.00 90.19 90 PHE A O 1
ATOM 754 N N . LEU A 1 91 ? 5.070 0.036 5.785 1.00 90.12 91 LEU A N 1
ATOM 755 C CA . LEU A 1 91 ? 4.844 -0.980 6.797 1.00 90.12 91 LEU A CA 1
ATOM 756 C C . LEU A 1 91 ? 6.090 -1.853 6.883 1.00 90.12 91 LEU A C 1
ATOM 758 O O . LEU A 1 91 ? 6.640 -2.233 5.846 1.00 90.12 91 LEU A O 1
ATOM 762 N N . ASP A 1 92 ? 6.456 -2.217 8.097 1.00 87.25 92 ASP A N 1
ATOM 763 C CA . ASP A 1 92 ? 7.508 -3.173 8.403 1.00 87.25 92 ASP A CA 1
ATOM 764 C C . ASP A 1 92 ? 6.900 -4.536 8.755 1.00 87.25 92 ASP A C 1
ATOM 766 O O . ASP A 1 92 ? 5.688 -4.674 8.924 1.00 87.25 92 ASP A O 1
ATOM 770 N N . GLU A 1 93 ? 7.731 -5.575 8.873 1.00 80.75 93 GLU A N 1
ATOM 771 C CA . GLU A 1 93 ? 7.276 -6.925 9.259 1.00 80.75 93 GLU A CA 1
ATOM 772 C C . GLU A 1 93 ? 6.510 -6.920 10.596 1.00 80.75 93 GLU A C 1
ATOM 774 O O . GLU A 1 93 ? 5.579 -7.700 10.799 1.00 80.75 93 GLU A O 1
ATOM 779 N N . GLU A 1 94 ? 6.842 -5.982 11.484 1.00 80.31 94 GLU A N 1
ATOM 780 C CA . GLU A 1 94 ? 6.160 -5.788 12.761 1.00 80.31 94 GLU A CA 1
ATOM 781 C C . GLU A 1 94 ? 4.678 -5.408 12.598 1.00 80.31 94 GLU A C 1
ATOM 783 O O . GLU A 1 94 ? 3.873 -5.830 13.424 1.00 80.31 94 GLU A O 1
ATOM 788 N N . ASP A 1 95 ? 4.287 -4.718 11.520 1.00 79.69 95 ASP A N 1
ATOM 789 C CA . ASP A 1 95 ? 2.900 -4.291 11.251 1.00 79.69 95 ASP A CA 1
ATOM 790 C C . ASP A 1 95 ? 1.977 -5.424 10.753 1.00 79.69 95 ASP A C 1
ATOM 792 O O . ASP A 1 95 ? 0.759 -5.248 10.569 1.00 79.69 95 ASP A O 1
ATOM 796 N N . PHE A 1 96 ? 2.551 -6.595 10.468 1.00 73.81 96 PHE A N 1
ATOM 797 C CA . PHE A 1 96 ? 1.823 -7.792 10.037 1.00 73.81 96 PHE A CA 1
ATOM 798 C C . PHE A 1 96 ? 1.559 -8.765 11.185 1.00 73.81 96 PHE A C 1
ATOM 800 O O . PHE A 1 96 ? 0.704 -9.643 11.051 1.00 73.81 96 PHE A O 1
ATOM 807 N N . ASN A 1 97 ? 2.231 -8.583 12.321 1.00 74.06 97 ASN A N 1
ATOM 808 C CA . ASN A 1 97 ? 1.947 -9.337 13.529 1.00 74.06 97 ASN A CA 1
ATOM 809 C C . ASN A 1 97 ? 0.665 -8.780 14.164 1.00 74.06 97 ASN A C 1
ATOM 811 O O . ASN A 1 97 ? 0.622 -7.625 14.576 1.00 74.06 97 ASN A O 1
ATOM 815 N N . ASN A 1 98 ? -0.387 -9.600 14.273 1.00 56.91 98 ASN A N 1
ATOM 816 C CA . ASN A 1 98 ? -1.620 -9.212 14.981 1.00 56.91 98 ASN A CA 1
ATOM 817 C C . ASN A 1 98 ? -1.382 -8.911 16.473 1.00 56.91 98 ASN A C 1
ATOM 819 O O . ASN A 1 98 ? -2.198 -8.234 17.091 1.00 56.91 98 ASN A O 1
ATOM 823 N N . ASP A 1 99 ? -0.254 -9.364 17.023 1.00 53.59 99 ASP A N 1
ATOM 824 C CA . ASP A 1 99 ? 0.172 -9.079 18.397 1.00 53.59 99 ASP A CA 1
ATOM 825 C C . ASP A 1 99 ? 0.709 -7.644 18.561 1.00 53.59 99 ASP A C 1
ATOM 827 O O . ASP A 1 99 ? 0.780 -7.131 19.675 1.00 53.59 99 ASP A O 1
ATOM 831 N N . ASN A 1 100 ? 1.026 -6.975 17.444 1.00 45.72 100 ASN A N 1
ATOM 832 C CA . ASN A 1 100 ? 1.469 -5.585 17.365 1.00 45.72 100 ASN A CA 1
ATOM 833 C C . ASN A 1 100 ? 0.331 -4.652 16.919 1.00 45.72 100 ASN A C 1
ATOM 835 O O . ASN A 1 100 ? 0.555 -3.649 16.234 1.00 45.72 100 ASN A O 1
ATOM 839 N N . LEU A 1 101 ? -0.908 -4.909 17.361 1.00 46.78 101 LEU A N 1
ATOM 840 C CA . LEU A 1 101 ? -1.752 -3.764 17.697 1.00 46.78 101 LEU A CA 1
ATOM 841 C C . LEU A 1 101 ? -0.887 -2.902 18.607 1.00 46.78 101 LEU A C 1
ATOM 843 O O . LEU A 1 101 ? -0.461 -3.380 19.658 1.00 46.78 101 LEU A O 1
ATOM 847 N N . ILE A 1 102 ? -0.547 -1.690 18.163 1.00 45.72 102 ILE A N 1
ATOM 848 C CA . ILE A 1 102 ? 0.219 -0.750 18.972 1.00 45.72 102 ILE A CA 1
ATOM 849 C C . ILE A 1 102 ? -0.366 -0.843 20.379 1.00 45.72 102 ILE A C 1
ATOM 851 O O . ILE A 1 102 ? -1.569 -0.639 20.562 1.00 45.72 102 ILE A O 1
ATOM 855 N N . SER A 1 103 ? 0.464 -1.174 21.361 1.00 44.75 103 SER A N 1
ATOM 856 C CA . SER A 1 103 ? 0.141 -1.023 22.772 1.00 44.75 103 SER A CA 1
ATOM 857 C C . SER A 1 103 ? 0.017 0.483 23.072 1.00 44.75 103 SER A C 1
ATOM 859 O O . SER A 1 103 ? 0.780 1.046 23.848 1.00 44.75 103 SER A O 1
ATOM 861 N N . VAL A 1 104 ? -0.891 1.191 22.383 1.00 44.38 104 VAL A N 1
ATOM 862 C CA . VAL A 1 104 ? -1.295 2.559 22.721 1.00 44.38 104 VAL A CA 1
ATOM 863 C C . VAL A 1 104 ? -2.209 2.550 23.934 1.00 44.38 104 VAL A C 1
ATOM 865 O O . VAL A 1 104 ? -2.389 3.589 24.567 1.00 44.38 104 VAL A O 1
ATOM 868 N N . GLU A 1 105 ? -2.731 1.391 24.328 1.00 45.41 105 GLU A N 1
ATOM 869 C CA . GLU A 1 105 ? -3.132 1.207 25.708 1.00 45.41 105 GLU A CA 1
ATOM 870 C C . GLU A 1 105 ? -1.856 1.129 26.532 1.00 45.41 105 GLU A C 1
ATOM 872 O O . GLU A 1 105 ? -1.220 0.087 26.671 1.00 45.41 105 GLU A O 1
ATOM 877 N N . LYS A 1 106 ? -1.468 2.275 27.090 1.00 48.62 106 LYS A N 1
ATOM 878 C CA . LYS A 1 106 ? -0.734 2.291 28.347 1.00 48.62 106 LYS A CA 1
ATOM 879 C C . LYS A 1 106 ? -1.408 1.232 29.225 1.00 48.62 106 LYS A C 1
ATOM 881 O O . LYS A 1 106 ? -2.576 1.405 29.559 1.00 48.62 106 LYS A O 1
ATOM 886 N N . LEU A 1 107 ? -0.734 0.113 29.495 1.00 49.66 107 LEU A N 1
ATOM 887 C CA . LEU A 1 107 ? -1.283 -0.936 30.348 1.00 49.66 107 LEU A CA 1
ATOM 888 C C . LEU A 1 107 ? -1.453 -0.320 31.732 1.00 49.66 107 LEU A C 1
ATOM 890 O O . LEU A 1 107 ? -0.495 -0.192 32.493 1.00 49.66 107 LEU A O 1
ATOM 894 N N . TYR A 1 108 ? -2.659 0.162 32.004 1.00 60.38 108 TYR A N 1
ATOM 895 C CA . TYR A 1 108 ? -2.996 0.740 33.283 1.00 60.38 108 TYR A CA 1
ATOM 896 C C . TYR A 1 108 ? -3.118 -0.411 34.266 1.00 60.38 108 TYR A C 1
ATOM 898 O O . TYR A 1 108 ? -3.925 -1.324 34.097 1.00 60.38 108 TYR A O 1
ATOM 906 N N . THR A 1 109 ? -2.326 -0.361 35.326 1.00 68.75 109 THR A N 1
ATOM 907 C CA . THR A 1 109 ? -2.566 -1.212 36.486 1.00 68.75 109 THR A CA 1
ATOM 908 C C . THR A 1 109 ? -3.981 -0.953 37.019 1.00 68.75 109 THR A C 1
ATOM 910 O O . THR A 1 109 ? -4.509 0.155 36.877 1.00 68.75 109 THR A O 1
ATOM 913 N N . ALA A 1 110 ? -4.596 -1.938 37.682 1.00 62.47 110 ALA A N 1
ATOM 914 C CA . ALA A 1 110 ? -5.925 -1.774 38.287 1.00 62.47 110 ALA A CA 1
ATOM 915 C C . ALA A 1 110 ? -6.022 -0.497 39.152 1.00 62.47 110 ALA A C 1
ATOM 917 O O . ALA A 1 110 ? -7.024 0.212 39.108 1.00 62.47 110 ALA A O 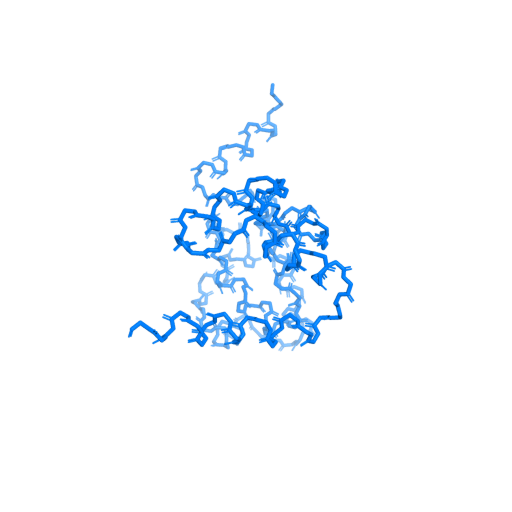1
ATOM 918 N N . ASN A 1 111 ? -4.932 -0.138 39.840 1.00 66.50 111 ASN A N 1
ATOM 919 C CA . ASN A 1 111 ? -4.818 1.079 40.647 1.00 66.50 111 ASN A CA 1
ATOM 920 C C . ASN A 1 111 ? -4.839 2.379 39.820 1.00 66.50 111 ASN A C 1
ATOM 922 O O . ASN A 1 111 ? -5.313 3.414 40.290 1.00 66.50 111 ASN A O 1
ATOM 926 N N . GLU A 1 112 ? -4.288 2.375 38.608 1.00 70.56 112 GLU A N 1
ATOM 927 C CA . GLU A 1 112 ? -4.326 3.538 37.717 1.00 70.56 112 GLU A CA 1
ATOM 928 C C . GLU A 1 112 ? -5.709 3.708 37.091 1.00 70.56 112 GLU A C 1
ATOM 930 O O . GLU A 1 112 ? -6.219 4.829 37.059 1.00 70.56 112 GLU A O 1
ATOM 935 N N . VAL A 1 113 ? -6.344 2.606 36.679 1.00 68.62 113 VAL A N 1
ATOM 936 C CA . VAL A 1 113 ? -7.742 2.606 36.220 1.00 68.62 113 VAL A CA 1
ATOM 937 C C . VAL A 1 113 ? -8.661 3.111 37.332 1.00 68.62 113 VAL A C 1
ATOM 939 O O . VAL A 1 113 ? -9.498 3.979 37.090 1.00 68.62 113 VAL A O 1
ATOM 942 N N . GLU A 1 114 ? -8.460 2.650 38.569 1.00 66.19 114 GLU A N 1
ATOM 943 C CA . GLU A 1 114 ? -9.217 3.097 39.741 1.00 66.19 114 GLU A CA 1
ATOM 944 C C . GLU A 1 114 ? -9.096 4.611 39.959 1.00 66.19 114 GLU A C 1
ATOM 946 O O . GLU A 1 114 ? -10.108 5.294 40.133 1.00 66.19 114 GLU A O 1
ATOM 951 N N . LYS A 1 115 ? -7.880 5.167 39.879 1.00 70.44 115 LYS A N 1
ATOM 952 C CA . LYS A 1 115 ? -7.646 6.617 39.999 1.00 70.44 115 LYS A CA 1
ATOM 953 C C . LYS A 1 115 ? -8.337 7.407 38.891 1.00 70.44 115 LYS A C 1
ATOM 955 O O . LYS A 1 115 ? -8.961 8.431 39.168 1.00 70.44 115 LYS A O 1
ATOM 960 N N . ILE A 1 116 ? -8.237 6.935 37.649 1.00 68.44 116 ILE A N 1
ATOM 961 C CA . ILE A 1 116 ? -8.873 7.563 36.487 1.00 68.44 116 ILE A CA 1
ATOM 962 C C . ILE A 1 116 ? -10.393 7.561 36.670 1.00 68.44 116 ILE A C 1
ATOM 964 O O . ILE A 1 116 ? -11.011 8.623 36.633 1.00 68.44 116 ILE A O 1
ATOM 968 N N . LEU A 1 117 ? -11.000 6.407 36.947 1.00 65.19 117 LEU A N 1
ATOM 969 C CA . LEU A 1 117 ? -12.448 6.292 37.136 1.00 65.19 117 LEU A CA 1
ATOM 970 C C . LEU A 1 117 ? -12.942 7.134 38.316 1.00 65.19 117 LEU A C 1
ATOM 972 O O . LEU A 1 117 ? -13.940 7.841 38.177 1.00 65.19 117 LEU A O 1
ATOM 976 N N . SER A 1 118 ? -12.205 7.146 39.426 1.00 65.94 118 SER A N 1
ATOM 977 C CA . SER A 1 118 ? -12.519 7.983 40.590 1.00 65.94 118 SER A CA 1
ATOM 978 C C . SER A 1 118 ? -12.468 9.481 40.259 1.00 65.94 118 SER A C 1
ATOM 980 O O . SER A 1 118 ? -13.272 10.253 40.779 1.00 65.94 118 SER A O 1
ATOM 982 N N . SER A 1 119 ? -11.568 9.905 39.359 1.00 65.19 119 SER A N 1
ATOM 983 C CA . SER A 1 119 ? -11.473 11.305 38.913 1.00 65.19 119 SER A CA 1
ATOM 984 C C . SER A 1 119 ? -12.648 11.756 38.036 1.00 65.19 119 SER A C 1
ATOM 986 O O . SER A 1 119 ? -13.074 12.907 38.124 1.00 65.19 119 SER A O 1
ATOM 988 N N . PHE A 1 120 ? -13.200 10.860 37.210 1.00 56.31 120 PHE A N 1
ATOM 989 C CA . PHE A 1 120 ? -14.289 11.182 36.280 1.00 56.31 120 PHE A CA 1
ATOM 990 C C . PHE A 1 120 ? -15.677 10.967 36.893 1.00 56.31 120 PHE A C 1
ATOM 992 O O . PHE A 1 120 ? -16.634 11.649 36.518 1.00 56.31 120 PHE A O 1
ATOM 999 N N . TYR A 1 121 ? -15.793 10.049 37.852 1.00 61.91 121 TYR A N 1
ATOM 1000 C CA . TYR A 1 121 ? -17.054 9.652 38.463 1.00 61.91 121 TYR A CA 1
ATOM 1001 C C . TYR A 1 121 ? -16.966 9.750 39.992 1.00 61.91 121 TYR A C 1
ATOM 1003 O O . TYR A 1 121 ? -16.800 8.756 40.692 1.00 61.91 121 TYR A O 1
ATOM 1011 N N . LEU A 1 122 ? -17.166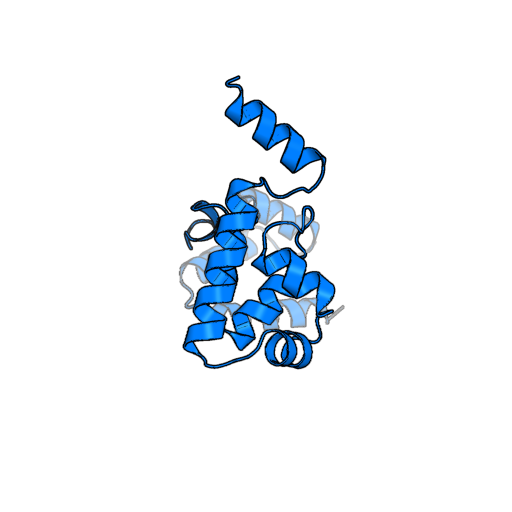 10.966 40.510 1.00 55.16 122 LEU A N 1
ATOM 1012 C CA . LEU A 1 122 ? -17.103 11.374 41.930 1.00 55.16 122 LEU A CA 1
ATOM 1013 C C . LEU A 1 122 ? -17.938 10.546 42.943 1.00 55.16 122 LEU A C 1
ATOM 1015 O O . LEU A 1 122 ? -17.908 10.847 44.133 1.00 55.16 122 LEU A O 1
ATOM 1019 N N . LYS A 1 123 ? -18.716 9.543 42.510 1.00 59.16 123 LYS A N 1
ATOM 1020 C CA . LYS A 1 123 ? -19.585 8.707 43.365 1.00 59.16 123 LYS A CA 1
ATOM 1021 C C . LYS A 1 123 ? -19.307 7.203 43.281 1.00 59.16 123 LYS A C 1
ATOM 1023 O O . LYS A 1 123 ? -20.029 6.434 43.912 1.00 59.16 123 LYS A O 1
ATOM 1028 N N . ILE A 1 124 ? -18.321 6.761 42.500 1.00 60.16 124 ILE A N 1
ATOM 1029 C CA . ILE A 1 124 ? -17.997 5.334 42.422 1.00 60.16 124 ILE A CA 1
ATOM 1030 C C . ILE A 1 124 ? -17.023 5.002 43.556 1.00 60.16 124 ILE A C 1
ATOM 1032 O O . ILE A 1 124 ? -15.960 5.604 43.660 1.00 60.16 124 ILE A O 1
ATOM 1036 N N . THR A 1 125 ? -17.405 4.071 44.431 1.00 64.75 125 THR A N 1
ATOM 1037 C CA . THR A 1 125 ? -16.534 3.582 45.505 1.00 64.75 125 THR A CA 1
ATOM 1038 C C . THR A 1 125 ? -15.498 2.590 44.957 1.00 64.75 125 THR A C 1
ATOM 1040 O O . THR A 1 125 ? -15.796 1.880 43.990 1.00 64.75 125 THR A O 1
ATOM 1043 N N . PRO A 1 126 ? -14.314 2.477 45.587 1.00 62.97 126 PRO A N 1
ATOM 1044 C CA . PRO A 1 126 ? -13.307 1.465 45.250 1.00 62.97 126 PRO A CA 1
ATOM 1045 C C . PRO A 1 126 ? -13.876 0.043 45.146 1.00 62.97 126 PRO A C 1
ATOM 1047 O O . PRO A 1 126 ? -13.559 -0.699 44.220 1.00 62.97 126 PRO A O 1
ATOM 1050 N N . GLU A 1 127 ? -14.788 -0.325 46.046 1.00 64.62 127 GLU A N 1
ATOM 1051 C CA . GLU A 1 127 ? -15.477 -1.620 46.043 1.00 64.62 127 GLU A CA 1
ATOM 1052 C C . GLU A 1 127 ? -16.315 -1.851 44.778 1.00 64.62 127 GLU A C 1
ATOM 1054 O O . GLU A 1 127 ? -16.293 -2.951 44.227 1.00 64.62 127 GLU A O 1
ATOM 1059 N N . ASN A 1 128 ? -16.999 -0.823 44.266 1.00 63.22 128 ASN A N 1
ATOM 1060 C CA . ASN A 1 128 ? -17.778 -0.937 43.031 1.00 63.22 128 ASN A CA 1
ATOM 1061 C C . ASN A 1 128 ? -16.870 -1.077 41.798 1.00 63.22 128 ASN A C 1
ATOM 1063 O O . ASN A 1 128 ? -17.232 -1.776 40.854 1.00 63.22 128 ASN A O 1
ATOM 1067 N N . ILE A 1 129 ? -15.684 -0.455 41.814 1.00 63.06 129 ILE A N 1
ATOM 1068 C CA . ILE A 1 129 ? -14.676 -0.597 40.748 1.00 63.06 129 ILE A CA 1
ATOM 1069 C C . ILE A 1 129 ? -14.090 -2.010 40.764 1.00 63.06 129 ILE A C 1
ATOM 1071 O O . ILE A 1 129 ? -14.013 -2.650 39.720 1.00 63.06 129 ILE A O 1
ATOM 1075 N N . LYS A 1 130 ? -13.741 -2.538 41.941 1.00 66.44 130 LYS A N 1
ATOM 1076 C CA . LYS A 1 130 ? -13.244 -3.916 42.081 1.00 66.44 130 LYS A CA 1
ATOM 1077 C C . LYS A 1 130 ? -14.273 -4.948 41.623 1.00 66.44 130 LYS A C 1
ATOM 1079 O O . LYS A 1 130 ? -13.911 -5.896 40.933 1.00 66.44 130 LYS A O 1
ATOM 1084 N N . LEU A 1 131 ? -15.549 -4.750 41.966 1.00 65.81 131 LEU A N 1
ATOM 1085 C CA . LEU A 1 131 ? -16.632 -5.618 41.506 1.00 65.81 131 LEU A CA 1
ATOM 1086 C C . LEU A 1 131 ? -16.776 -5.576 39.978 1.00 65.81 131 LEU A C 1
ATOM 1088 O O . LEU A 1 131 ? -16.920 -6.623 39.354 1.00 65.81 131 LEU A O 1
ATOM 1092 N N . LEU A 1 132 ? -16.690 -4.385 39.375 1.00 64.69 132 LEU A N 1
ATOM 1093 C CA . LEU A 1 132 ? -16.718 -4.215 37.922 1.00 64.69 132 LEU A CA 1
ATOM 1094 C C . LEU A 1 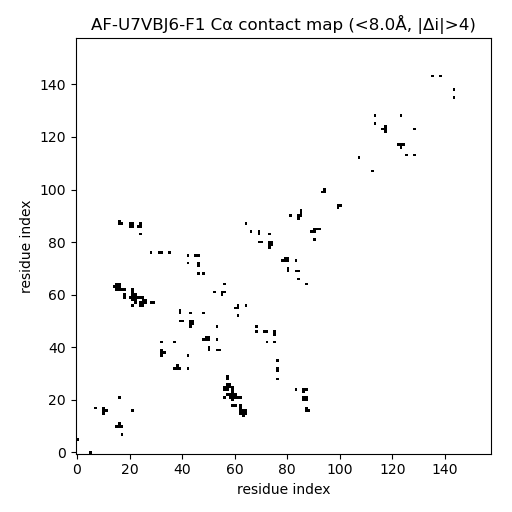132 ? -15.561 -4.965 37.245 1.00 64.69 132 LEU A C 1
ATOM 1096 O O . LEU A 1 132 ? -15.802 -5.715 36.306 1.00 64.69 132 LEU A O 1
ATOM 1100 N N . LEU A 1 133 ? -14.332 -4.812 37.745 1.00 63.12 133 LEU A N 1
ATOM 1101 C CA . LEU A 1 133 ? -13.149 -5.493 37.202 1.00 63.12 133 LEU A CA 1
ATOM 1102 C C . LEU A 1 133 ? -13.269 -7.022 37.301 1.00 63.12 133 LEU A C 1
ATOM 1104 O O . LEU A 1 133 ? -13.010 -7.721 36.330 1.00 63.12 133 LEU A O 1
ATOM 1108 N N . HIS A 1 134 ? -13.774 -7.541 38.422 1.00 66.50 134 HIS A N 1
ATOM 1109 C CA . HIS A 1 134 ? -14.011 -8.978 38.586 1.00 66.50 134 HIS A CA 1
ATOM 1110 C C . HIS A 1 134 ? -15.075 -9.530 37.618 1.00 66.50 134 HIS A C 1
ATOM 1112 O O . HIS A 1 134 ? -14.977 -10.670 37.158 1.00 66.50 134 HIS A O 1
ATOM 1118 N N . VAL A 1 135 ? -16.123 -8.753 37.321 1.00 63.31 135 VAL A N 1
ATOM 1119 C CA . VAL A 1 135 ? -17.138 -9.136 36.324 1.00 63.31 135 VAL A CA 1
ATOM 1120 C C . VAL A 1 135 ? -16.537 -9.133 34.919 1.00 63.31 135 VAL A C 1
ATOM 1122 O O . VAL A 1 135 ? -16.815 -10.048 34.149 1.00 63.31 135 VAL A O 1
ATOM 1125 N N . LEU A 1 136 ? -15.688 -8.150 34.607 1.00 63.72 136 LEU A N 1
ATOM 1126 C CA . LEU A 1 136 ? -15.006 -8.036 33.318 1.00 63.72 136 LEU A CA 1
ATOM 1127 C C . LEU A 1 136 ? -14.071 -9.225 33.053 1.00 63.72 136 LEU A C 1
ATOM 1129 O O . LEU A 1 136 ? -14.163 -9.821 31.981 1.00 63.72 136 LEU A O 1
ATOM 1133 N N . ASP A 1 137 ? -13.276 -9.634 34.047 1.00 63.78 137 ASP A N 1
ATOM 1134 C CA . ASP A 1 137 ? -12.334 -10.764 33.946 1.00 63.78 137 ASP A CA 1
ATOM 1135 C C . ASP A 1 137 ? -13.015 -12.112 33.634 1.00 63.78 137 ASP A C 1
ATOM 1137 O O . ASP A 1 137 ? -12.373 -13.041 33.150 1.00 63.78 137 ASP A O 1
ATOM 1141 N N . ASN A 1 138 ? -14.324 -12.226 33.886 1.00 59.34 138 ASN A N 1
ATOM 1142 C CA . ASN A 1 138 ? -15.107 -13.450 33.687 1.00 59.34 138 ASN A CA 1
ATOM 1143 C C . ASN A 1 138 ? -16.182 -13.318 32.593 1.00 59.34 138 ASN A C 1
ATOM 1145 O O . ASN A 1 138 ? -17.071 -14.167 32.486 1.00 59.34 138 ASN A O 1
ATOM 1149 N N . SER A 1 139 ? -16.143 -12.247 31.799 1.00 54.91 139 SER A N 1
ATOM 1150 C CA . SER A 1 139 ? -17.194 -11.928 30.833 1.00 54.91 139 SER A CA 1
ATOM 1151 C C . SER A 1 139 ? -16.830 -12.348 29.406 1.00 54.91 139 SER A C 1
ATOM 1153 O O . SER A 1 139 ? -15.715 -12.149 28.938 1.00 54.91 139 SER A O 1
ATOM 1155 N N . SER A 1 140 ? -17.791 -12.934 28.684 1.00 57.72 140 SER A N 1
ATOM 1156 C CA . SER A 1 140 ? -17.669 -13.136 27.231 1.00 57.72 140 SER A CA 1
ATOM 1157 C C . SER A 1 140 ? -17.742 -11.791 26.493 1.00 57.72 140 SER A C 1
ATOM 1159 O O . SER A 1 140 ? -18.369 -10.862 27.005 1.00 57.72 140 SER A O 1
ATOM 1161 N N . GLU A 1 141 ? -17.189 -11.681 25.279 1.00 55.16 141 GLU A N 1
ATOM 1162 C CA . GLU A 1 141 ? -17.189 -10.434 24.478 1.00 55.16 141 GLU A CA 1
ATOM 1163 C C . GLU A 1 141 ? -18.577 -9.768 24.378 1.00 55.16 141 GLU A C 1
ATOM 1165 O O . GLU A 1 141 ? -18.697 -8.548 24.447 1.00 55.16 141 GLU A O 1
ATOM 1170 N N . ARG A 1 142 ? -19.651 -10.565 24.337 1.00 50.12 142 ARG A N 1
ATOM 1171 C CA . ARG A 1 142 ? -21.043 -10.092 24.249 1.00 50.12 142 ARG A CA 1
ATOM 1172 C C . ARG A 1 142 ? -21.510 -9.276 25.463 1.00 50.12 142 ARG A C 1
ATOM 1174 O O . ARG A 1 142 ? -22.371 -8.414 25.337 1.00 50.12 142 ARG A O 1
ATOM 1181 N N . THR A 1 143 ? -20.943 -9.544 26.635 1.00 56.22 143 THR A N 1
ATOM 1182 C CA . THR A 1 143 ? -21.279 -8.868 27.901 1.00 56.22 143 THR A CA 1
ATOM 1183 C C . THR A 1 143 ? -20.638 -7.479 28.006 1.00 56.22 143 THR A C 1
ATOM 1185 O O . THR A 1 143 ? -21.144 -6.621 28.729 1.00 56.22 143 THR A O 1
ATOM 1188 N N . LEU A 1 144 ? -19.553 -7.229 27.263 1.00 57.97 144 LEU A N 1
ATOM 1189 C CA . LEU A 1 144 ? -18.861 -5.937 27.240 1.00 57.97 144 LEU A CA 1
ATOM 1190 C C . LEU A 1 144 ? -19.687 -4.870 26.515 1.00 57.97 144 LEU A C 1
ATOM 1192 O O . LEU A 1 144 ? -19.786 -3.742 26.996 1.00 57.97 144 LEU A O 1
ATOM 1196 N N . ASP A 1 145 ? -20.348 -5.236 25.416 1.00 57.94 145 ASP A N 1
ATOM 1197 C CA . ASP A 1 145 ? -21.209 -4.326 24.650 1.00 57.94 145 ASP A CA 1
ATOM 1198 C C . ASP A 1 145 ? -22.419 -3.844 25.464 1.00 57.94 145 ASP A C 1
ATOM 1200 O O . ASP A 1 145 ? -22.801 -2.667 25.417 1.00 57.94 145 ASP A O 1
ATOM 1204 N N . GLU A 1 146 ? -23.004 -4.736 26.265 1.00 58.78 146 GLU A N 1
ATOM 1205 C CA . GLU A 1 146 ? -24.095 -4.405 27.184 1.00 58.78 146 GLU A CA 1
ATOM 1206 C C . GLU A 1 146 ? -23.615 -3.459 28.294 1.00 58.78 146 GLU A C 1
ATOM 1208 O O . GLU A 1 146 ? -24.290 -2.477 28.621 1.00 58.78 146 GLU A O 1
ATOM 1213 N N . LEU A 1 147 ? -22.405 -3.692 28.813 1.00 64.94 147 LEU A N 1
ATOM 1214 C CA . LEU A 1 147 ? -21.759 -2.835 29.805 1.00 64.94 147 LEU A CA 1
ATOM 1215 C C . LEU A 1 147 ? -21.470 -1.433 29.258 1.00 64.94 147 LEU A C 1
ATOM 1217 O O . LEU A 1 147 ? -21.796 -0.440 29.911 1.00 64.94 147 LEU A O 1
ATOM 1221 N N . PHE A 1 148 ? -20.916 -1.322 28.049 1.00 63.75 148 PHE A N 1
ATOM 1222 C CA . PHE A 1 148 ? -20.672 -0.029 27.407 1.00 63.75 148 PHE A CA 1
ATOM 1223 C C . PHE A 1 148 ? -21.970 0.731 27.139 1.00 63.75 148 PHE A C 1
ATOM 1225 O O . PHE A 1 148 ? -22.043 1.936 27.397 1.00 63.75 148 PHE A O 1
ATOM 1232 N N . SER A 1 149 ? -23.011 0.029 26.694 1.00 64.88 149 SER A N 1
ATOM 1233 C CA . SER A 1 149 ? -24.343 0.605 26.489 1.00 64.88 149 SER A CA 1
ATOM 1234 C C . SER A 1 149 ? -24.932 1.134 27.801 1.00 64.88 149 SER A C 1
ATOM 1236 O O . SER A 1 149 ? -25.462 2.247 27.851 1.00 64.88 149 SER A O 1
ATOM 1238 N N . PHE A 1 150 ? -24.775 0.387 28.896 1.00 61.19 150 PHE A N 1
ATOM 1239 C CA . PHE A 1 150 ? -25.214 0.801 30.226 1.00 61.19 150 PHE A CA 1
ATOM 1240 C C . PHE A 1 150 ? -24.427 2.006 30.765 1.00 61.19 150 PHE A C 1
ATOM 1242 O O . PHE A 1 150 ? -25.022 2.951 31.287 1.00 61.19 150 PHE A O 1
ATOM 1249 N N . LEU A 1 151 ? -23.102 2.033 30.598 1.00 64.88 151 LEU A N 1
ATOM 1250 C CA . LEU A 1 151 ? -22.267 3.170 31.000 1.00 64.88 151 LEU A CA 1
ATOM 1251 C C . LEU A 1 151 ? -22.596 4.438 30.202 1.00 64.88 151 LEU A C 1
ATOM 1253 O O . LEU A 1 151 ? -22.674 5.526 30.780 1.00 64.88 151 LEU A O 1
ATOM 1257 N N . GLN A 1 152 ? -22.843 4.317 28.893 1.00 64.44 152 GLN A N 1
ATOM 1258 C CA . GLN A 1 152 ? -23.332 5.436 28.084 1.00 64.44 152 GLN A CA 1
ATOM 1259 C C . GLN A 1 152 ? -24.687 5.936 28.588 1.00 64.44 152 GLN A C 1
ATOM 1261 O O . GLN A 1 152 ? -24.865 7.142 28.765 1.00 64.44 152 GLN A O 1
ATOM 1266 N N . TYR A 1 153 ? -25.611 5.025 28.893 1.00 68.94 153 TYR A N 1
ATOM 1267 C CA . TYR A 1 153 ? -26.906 5.376 29.464 1.00 68.94 153 TYR A CA 1
ATOM 1268 C C . TYR A 1 153 ? -26.762 6.143 30.792 1.00 68.94 153 TYR A C 1
ATOM 1270 O O . TYR A 1 153 ? -27.348 7.217 30.952 1.00 68.94 153 TYR A O 1
ATOM 1278 N N . LEU A 1 154 ? -25.917 5.675 31.715 1.00 56.19 154 LEU A N 1
ATOM 1279 C CA . LEU A 1 154 ? -25.648 6.383 32.973 1.00 56.19 154 LEU A CA 1
ATOM 1280 C C . LEU A 1 154 ? -25.051 7.779 32.747 1.00 56.19 154 LEU A C 1
ATOM 1282 O O . LEU A 1 154 ? -25.428 8.726 33.436 1.00 56.19 154 LEU A O 1
ATOM 1286 N N . LYS A 1 155 ? -24.167 7.935 31.754 1.00 57.78 155 LYS A N 1
ATOM 1287 C CA . LYS A 1 155 ? -23.571 9.229 31.384 1.00 57.78 155 LYS A CA 1
ATOM 1288 C C . LYS A 1 155 ? -24.606 10.228 30.854 1.00 57.78 155 LYS A C 1
ATOM 1290 O O . LYS A 1 155 ? -24.447 11.428 31.066 1.00 57.78 155 LYS A O 1
ATOM 1295 N N . THR A 1 156 ? -25.655 9.749 30.182 1.00 56.75 156 THR A N 1
ATOM 1296 C CA . THR A 1 156 ? -26.732 10.599 29.642 1.00 56.75 156 THR A CA 1
ATOM 1297 C C . THR A 1 156 ? -27.755 11.051 30.682 1.00 56.75 156 THR A C 1
ATOM 1299 O O . THR A 1 156 ? -28.478 12.010 30.434 1.00 56.75 156 THR A O 1
ATOM 1302 N N . LYS A 1 157 ? -27.796 10.423 31.863 1.00 50.00 157 LYS A N 1
ATOM 1303 C CA . LYS A 1 157 ? -28.752 10.734 32.937 1.00 50.00 157 LYS A CA 1
ATOM 1304 C C . LYS A 1 157 ? -28.256 11.822 33.909 1.00 50.00 157 LYS A C 1
ATOM 1306 O O . LYS A 1 157 ? -28.431 11.699 35.122 1.00 50.00 157 LYS A O 1
ATOM 1311 N N . LYS A 1 158 ? -27.614 12.862 33.369 1.00 46.38 158 LYS A N 1
ATOM 1312 C CA . LYS A 1 158 ? -27.296 14.094 34.107 1.00 46.38 158 LYS A CA 1
ATOM 1313 C C . LYS A 1 158 ? -28.526 14.981 34.247 1.00 46.38 158 LYS A C 1
ATOM 1315 O O . LYS A 1 158 ? -29.243 15.132 33.236 1.00 46.38 158 LYS A O 1
#